Protein AF-A0A973CSQ1-F1 (afdb_monomer)

Mean predicted aligned error: 18.73 Å

Structure (mmCIF, N/CA/C/O backbone):
data_AF-A0A973CSQ1-F1
#
_entry.id   AF-A0A973CSQ1-F1
#
loop_
_atom_site.group_PDB
_atom_site.id
_atom_site.type_symbol
_atom_site.label_atom_id
_atom_site.label_alt_id
_atom_site.label_comp_id
_atom_site.label_asym_id
_atom_site.label_entity_id
_atom_site.label_seq_id
_atom_site.pdbx_PDB_ins_code
_atom_site.Cartn_x
_atom_site.Cartn_y
_atom_site.Cartn_z
_atom_site.occupancy
_atom_site.B_iso_or_equiv
_atom_site.auth_seq_id
_atom_site.auth_comp_id
_atom_site.auth_asym_id
_atom_site.auth_atom_id
_atom_site.pdbx_PDB_model_num
ATOM 1 N N . MET A 1 1 ? -47.413 7.644 12.500 1.00 62.00 1 MET A N 1
ATOM 2 C CA . MET A 1 1 ? -46.240 7.018 13.159 1.00 62.00 1 MET A CA 1
ATOM 3 C C . MET A 1 1 ? -46.588 5.580 13.497 1.00 62.00 1 MET A C 1
ATOM 5 O O . MET A 1 1 ? -47.693 5.359 13.972 1.00 62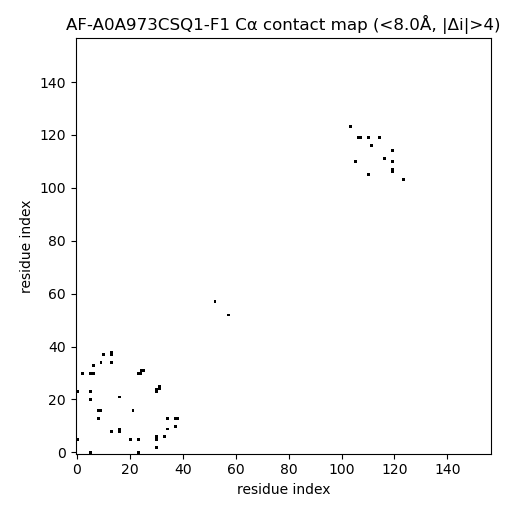.00 1 MET A O 1
ATOM 9 N N . SER A 1 2 ? -45.706 4.621 13.207 1.00 82.19 2 SER A N 1
ATOM 10 C CA . SER A 1 2 ? -45.921 3.204 13.534 1.00 82.19 2 SER A CA 1
ATOM 11 C C . SER A 1 2 ? -45.316 2.862 14.897 1.00 82.19 2 SER A C 1
ATOM 13 O O . SER A 1 2 ? -44.227 3.343 15.207 1.00 82.19 2 SER A O 1
ATOM 15 N N . CYS A 1 3 ? -45.976 1.992 15.669 1.00 82.75 3 CYS A N 1
ATOM 16 C CA . CYS A 1 3 ? -45.526 1.573 17.005 1.00 82.75 3 CYS A CA 1
ATOM 17 C C . CYS A 1 3 ? -44.075 1.059 17.011 1.00 82.75 3 CYS A C 1
ATOM 19 O O . CYS A 1 3 ? -43.295 1.386 17.901 1.00 82.75 3 CYS A O 1
ATOM 21 N N . ARG A 1 4 ? -43.677 0.330 15.959 1.00 85.06 4 ARG A N 1
ATOM 22 C CA . ARG A 1 4 ? -42.318 -0.210 15.791 1.00 85.06 4 ARG A CA 1
ATOM 23 C C . ARG A 1 4 ? -41.246 0.881 15.670 1.00 85.06 4 ARG A C 1
ATOM 25 O O . ARG A 1 4 ? -40.124 0.699 16.129 1.00 85.06 4 ARG A O 1
ATOM 32 N N . GLY A 1 5 ? -41.578 2.013 15.045 1.00 84.88 5 GLY A N 1
ATOM 33 C CA . GLY A 1 5 ? -40.664 3.152 14.926 1.00 84.88 5 GLY A CA 1
ATOM 34 C C . GLY A 1 5 ? -40.489 3.894 16.250 1.00 84.88 5 GLY A C 1
ATOM 35 O O . GLY A 1 5 ? -39.383 4.321 16.570 1.00 84.88 5 GLY A O 1
ATOM 36 N N . THR A 1 6 ? -41.565 4.009 17.028 1.00 81.56 6 THR A N 1
ATOM 37 C CA . THR A 1 6 ? -41.557 4.627 18.358 1.00 81.56 6 THR A CA 1
ATOM 38 C C . THR A 1 6 ? -40.793 3.772 19.371 1.00 81.56 6 THR A C 1
ATOM 40 O O . THR A 1 6 ? -39.977 4.308 20.111 1.00 81.56 6 THR A O 1
ATOM 43 N N . GLN A 1 7 ? -40.973 2.445 19.359 1.00 84.25 7 GLN A N 1
ATOM 44 C CA . GLN A 1 7 ? -40.225 1.514 20.221 1.00 84.25 7 GLN A CA 1
ATOM 45 C C . GLN A 1 7 ? -38.713 1.607 19.998 1.00 84.25 7 GLN A C 1
ATOM 47 O O . GLN A 1 7 ? -37.968 1.853 20.939 1.00 84.25 7 GLN A O 1
ATOM 52 N N . ARG A 1 8 ? -38.261 1.530 18.740 1.00 85.00 8 ARG A N 1
ATOM 53 C CA . ARG A 1 8 ? -36.829 1.596 18.412 1.00 85.00 8 ARG A CA 1
ATOM 54 C C . ARG A 1 8 ? -36.172 2.909 18.848 1.00 85.00 8 ARG A C 1
ATOM 56 O O . ARG A 1 8 ? -34.995 2.929 19.179 1.00 85.00 8 ARG A O 1
ATOM 63 N N . ARG A 1 9 ? -36.918 4.019 18.819 1.00 82.31 9 ARG A N 1
ATOM 64 C CA . ARG A 1 9 ? -36.426 5.316 19.307 1.00 82.31 9 ARG A CA 1
ATOM 65 C C . ARG A 1 9 ? -36.362 5.373 20.831 1.00 82.31 9 ARG A C 1
ATOM 67 O O . ARG A 1 9 ? -35.396 5.908 21.360 1.00 82.31 9 ARG A O 1
ATOM 74 N N . LEU A 1 10 ? -37.337 4.782 21.518 1.00 82.56 10 LEU A N 1
ATOM 75 C CA . LEU A 1 10 ? -37.354 4.702 22.980 1.00 82.56 10 LEU A CA 1
ATOM 76 C C . LEU A 1 10 ? -36.235 3.812 23.532 1.00 82.56 10 LEU A C 1
ATOM 78 O O . LEU A 1 10 ? -35.705 4.128 24.584 1.00 82.56 10 LEU A O 1
ATOM 82 N N . GLU A 1 11 ? -35.828 2.755 22.829 1.00 83.56 11 GLU A N 1
ATOM 83 C CA . GLU A 1 11 ? -34.673 1.930 23.224 1.00 83.56 11 GLU A CA 1
ATOM 84 C C . GLU A 1 11 ? -33.345 2.707 23.187 1.00 83.56 11 GLU A C 1
ATOM 86 O O . GLU A 1 11 ? -32.449 2.438 23.982 1.00 83.56 11 GLU A O 1
ATOM 91 N N . VAL A 1 12 ? -33.217 3.680 22.277 1.00 81.75 12 VAL A N 1
ATOM 92 C CA . VAL A 1 12 ? -32.003 4.500 22.126 1.00 81.75 12 VAL A CA 1
ATOM 93 C C . VAL A 1 12 ? -32.011 5.699 23.078 1.00 81.75 12 VAL A C 1
ATOM 95 O O . VAL A 1 12 ? -30.978 6.009 23.664 1.00 81.75 12 VAL A O 1
ATOM 98 N N . ASP A 1 13 ? -33.159 6.367 23.247 1.00 80.38 13 ASP A N 1
ATOM 99 C CA . ASP A 1 13 ? -33.293 7.573 24.077 1.00 80.38 13 ASP A CA 1
ATOM 100 C C . ASP A 1 13 ? -34.603 7.572 24.891 1.00 80.38 13 ASP A C 1
ATOM 102 O O . ASP A 1 13 ? -35.597 8.231 24.571 1.00 80.38 13 ASP A O 1
ATOM 106 N N . HIS A 1 14 ? -34.617 6.780 25.967 1.00 78.44 14 HIS A N 1
ATOM 107 C CA . HIS A 1 14 ? -35.766 6.657 26.873 1.00 78.44 14 HIS A CA 1
ATOM 108 C C . HIS A 1 14 ? -35.874 7.810 27.894 1.00 78.44 14 HIS A C 1
ATOM 110 O O . HIS A 1 14 ? -36.963 8.056 28.440 1.00 78.44 14 HIS A O 1
ATOM 116 N N . GLU A 1 15 ? -34.764 8.508 28.174 1.00 76.31 15 GLU A N 1
ATOM 117 C CA . GLU A 1 15 ? -34.701 9.595 29.158 1.00 76.31 15 GLU A CA 1
ATOM 118 C C . GLU A 1 15 ? -35.325 10.886 28.609 1.00 76.31 15 GLU A C 1
ATOM 120 O O . GLU A 1 15 ? -36.060 11.561 29.341 1.00 76.31 15 GLU A O 1
ATOM 125 N N . ARG A 1 16 ? -35.119 11.202 27.319 1.00 81.88 16 ARG A N 1
ATOM 126 C CA . ARG A 1 16 ? -35.675 12.399 26.664 1.00 81.88 16 ARG A CA 1
ATOM 127 C C . ARG A 1 16 ? -36.348 12.069 25.326 1.00 81.88 16 ARG A C 1
ATOM 129 O O . ARG A 1 16 ? -35.842 12.441 24.270 1.00 81.88 16 ARG A O 1
ATOM 136 N N . PRO A 1 17 ? -37.541 11.448 25.340 1.00 79.25 17 PRO A N 1
ATOM 137 C CA . PRO A 1 17 ? -38.254 11.182 24.099 1.00 79.25 17 PRO A CA 1
ATOM 138 C C . PRO A 1 17 ? -38.649 12.479 23.393 1.00 79.25 17 PRO A C 1
ATOM 140 O O . PRO A 1 17 ? -39.001 13.479 24.029 1.00 79.25 17 PRO A O 1
ATOM 143 N N . ALA A 1 18 ? -38.652 12.432 22.064 1.00 83.62 18 ALA A N 1
ATOM 144 C CA . ALA A 1 18 ? -39.100 13.540 21.239 1.00 83.62 18 ALA A CA 1
ATOM 145 C C . ALA A 1 18 ? -40.588 13.856 21.489 1.00 83.62 18 ALA A C 1
ATOM 147 O O . ALA A 1 18 ? -41.387 12.982 21.839 1.00 83.62 18 ALA A O 1
ATOM 148 N N . SER A 1 19 ? -40.992 15.104 21.245 1.00 82.44 19 SER A N 1
ATOM 149 C CA . SER A 1 19 ? -42.384 15.557 21.401 1.00 82.44 19 SER A CA 1
ATOM 150 C C . SER A 1 19 ? -43.384 14.718 20.593 1.00 82.44 19 SER A C 1
ATOM 152 O O . SER A 1 19 ? -44.464 14.401 21.085 1.00 82.44 19 SER A O 1
ATOM 154 N N . ALA A 1 20 ? -42.994 14.282 19.392 1.00 80.62 20 ALA A N 1
ATOM 155 C CA . ALA A 1 20 ? -43.798 13.401 18.547 1.00 80.62 20 ALA A CA 1
ATOM 156 C C . ALA A 1 20 ? -44.015 12.006 19.167 1.00 80.62 20 ALA A C 1
ATOM 158 O O . ALA A 1 20 ? -45.075 11.402 18.999 1.00 80.62 20 ALA A O 1
ATOM 159 N N . ASP A 1 21 ? -43.031 11.488 19.908 1.00 82.19 21 ASP A N 1
ATOM 160 C CA . ASP A 1 21 ? -43.149 10.194 20.579 1.00 82.19 21 ASP A CA 1
ATOM 161 C C . ASP A 1 21 ? -44.054 10.315 21.821 1.00 82.19 21 ASP A C 1
ATOM 163 O O . ASP A 1 21 ? -44.834 9.407 22.093 1.00 82.19 21 ASP A O 1
ATOM 167 N N . LEU A 1 22 ? -44.051 11.459 22.522 1.00 83.25 22 LEU A N 1
ATOM 168 C CA . LEU A 1 22 ? -44.986 11.739 23.625 1.00 83.25 22 LEU A CA 1
ATOM 169 C C . LEU A 1 22 ? -46.452 11.767 23.167 1.00 83.25 22 LEU A C 1
ATOM 171 O O . LEU A 1 22 ? -47.315 11.221 23.855 1.00 83.25 22 LEU A O 1
ATOM 175 N N . GLU A 1 23 ? -46.734 12.350 22.000 1.00 85.31 23 GLU A N 1
ATOM 176 C CA . GLU A 1 23 ? -48.083 12.352 21.418 1.00 85.31 23 GLU A CA 1
ATOM 177 C C . GLU A 1 23 ? -48.537 10.940 21.010 1.00 85.31 23 GLU A C 1
ATOM 179 O O . GLU A 1 23 ? -49.708 10.588 21.134 1.00 85.31 23 GLU A O 1
ATOM 184 N N . HIS A 1 24 ? -47.616 10.092 20.551 1.00 85.81 24 HIS A N 1
ATOM 185 C CA . HIS A 1 24 ? -47.934 8.699 20.247 1.00 85.81 24 HIS A CA 1
ATOM 186 C C . HIS A 1 24 ? -48.172 7.868 21.517 1.00 85.81 24 HIS A C 1
ATOM 188 O O . HIS A 1 24 ? -49.091 7.052 21.558 1.00 85.81 24 HIS A O 1
ATOM 194 N N . LEU A 1 25 ? -47.381 8.100 22.568 1.00 85.38 25 LEU A N 1
ATOM 195 C CA . LEU A 1 25 ? -47.506 7.417 23.858 1.00 85.38 25 LEU A CA 1
ATOM 196 C C . LEU A 1 25 ? -48.830 7.724 24.567 1.00 85.38 25 LEU A C 1
ATOM 198 O O . LEU A 1 25 ? -49.357 6.851 25.248 1.00 85.38 25 LEU A O 1
ATOM 202 N N . SER A 1 26 ? -49.398 8.921 24.388 1.00 86.50 26 SER A N 1
ATOM 203 C CA . SER A 1 26 ? -50.718 9.249 24.949 1.00 86.50 26 SER A CA 1
ATOM 204 C C . SER A 1 26 ? -51.871 8.533 24.239 1.00 86.50 26 SER A C 1
ATOM 206 O O . SER A 1 26 ? -52.948 8.388 24.813 1.00 86.50 26 SER A O 1
ATOM 208 N N . ARG A 1 27 ? -51.651 8.065 23.002 1.00 88.75 27 ARG A N 1
ATOM 209 C CA . ARG A 1 27 ? -52.656 7.369 22.184 1.00 88.75 27 ARG A CA 1
ATOM 210 C C . ARG A 1 27 ? -52.477 5.850 22.148 1.00 88.75 27 ARG A C 1
ATOM 212 O O . ARG A 1 27 ? -53.427 5.151 21.813 1.00 88.75 27 ARG A O 1
ATOM 219 N N . CYS A 1 28 ? -51.287 5.336 22.464 1.00 89.75 28 CYS A N 1
ATOM 220 C CA . CYS A 1 28 ? -50.962 3.911 22.393 1.00 89.75 28 CYS A CA 1
ATOM 221 C C . CYS A 1 28 ? -50.543 3.361 23.772 1.00 89.75 28 CYS A C 1
ATOM 223 O O . CYS A 1 28 ? -49.406 3.597 24.201 1.00 89.75 28 CYS A O 1
ATOM 225 N N . PRO A 1 29 ? -51.414 2.596 24.459 1.00 86.88 29 PRO A N 1
ATOM 226 C CA . PRO A 1 29 ? -51.130 2.084 25.801 1.00 86.88 29 PRO A CA 1
ATOM 227 C C . PRO A 1 29 ? -49.984 1.061 25.818 1.00 86.88 29 PRO A C 1
ATOM 229 O O . PRO A 1 29 ? -49.225 1.012 26.781 1.00 86.88 29 PRO A O 1
ATOM 232 N N . GLU A 1 30 ? -49.796 0.293 24.740 1.00 85.88 30 GLU A N 1
ATOM 233 C CA . GLU A 1 30 ? -48.702 -0.682 24.628 1.00 85.88 30 GLU A CA 1
ATOM 234 C C . GLU A 1 30 ? -47.326 -0.004 24.608 1.00 85.88 30 GLU A C 1
ATOM 236 O O . GLU A 1 30 ? -46.406 -0.413 25.318 1.00 85.88 30 GLU A O 1
ATOM 241 N N . CYS A 1 31 ? -47.176 1.080 23.839 1.00 85.62 31 CYS A N 1
ATOM 242 C CA . CYS A 1 31 ? -45.930 1.845 23.815 1.00 85.62 31 CYS A CA 1
ATOM 243 C C . CYS A 1 31 ? -45.676 2.558 25.154 1.00 85.62 31 CYS A C 1
ATOM 245 O O . CYS A 1 31 ? -44.522 2.674 25.574 1.00 85.62 31 CYS A O 1
ATOM 247 N N . ALA A 1 32 ? -46.732 3.009 25.841 1.00 85.94 32 ALA A N 1
ATOM 248 C CA . ALA A 1 32 ? -46.626 3.599 27.175 1.00 85.94 32 ALA A CA 1
ATOM 249 C C . ALA A 1 32 ? -46.142 2.580 28.219 1.00 85.94 32 ALA A C 1
ATOM 251 O O . ALA A 1 32 ? -45.216 2.881 28.976 1.00 85.94 32 ALA A O 1
ATOM 252 N N . ALA A 1 33 ? -46.695 1.363 28.205 1.00 85.31 33 ALA A N 1
ATOM 253 C CA . ALA A 1 33 ? -46.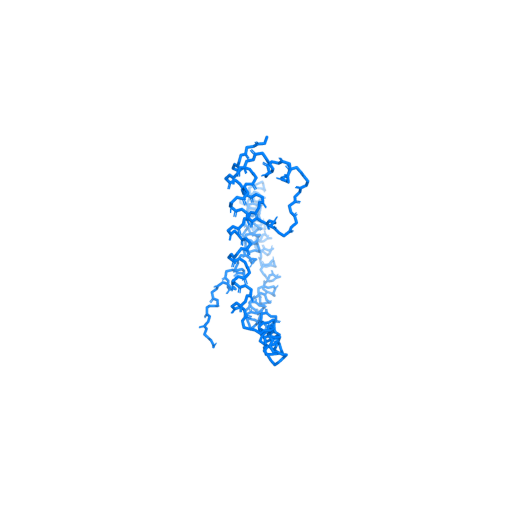264 0.266 29.069 1.00 85.31 33 ALA A CA 1
ATOM 254 C C . ALA A 1 33 ? -44.805 -0.139 28.799 1.00 85.31 33 ALA A C 1
ATOM 256 O O . ALA A 1 33 ? -44.020 -0.281 29.733 1.00 85.31 33 ALA A O 1
ATOM 257 N N . HIS A 1 34 ? -44.408 -0.229 27.524 1.00 87.06 34 HIS A N 1
ATOM 258 C CA . HIS A 1 34 ? -43.029 -0.533 27.134 1.00 87.06 34 HIS A CA 1
ATOM 259 C C . HIS A 1 34 ? -42.022 0.498 27.672 1.00 87.06 34 HIS A C 1
ATOM 261 O O . HIS A 1 34 ? -40.975 0.131 28.199 1.00 87.06 34 HIS A O 1
ATOM 267 N N . ARG A 1 35 ? -42.355 1.795 27.618 1.00 84.75 35 ARG A N 1
ATOM 268 C CA . ARG A 1 35 ? -41.517 2.848 28.214 1.00 84.75 35 ARG A CA 1
ATOM 269 C C . ARG A 1 35 ? -41.445 2.747 29.741 1.00 84.75 35 ARG A C 1
ATOM 271 O O . ARG A 1 35 ? -40.395 3.041 30.309 1.00 84.75 35 ARG A O 1
ATOM 278 N N . GLY A 1 36 ? -42.546 2.381 30.398 1.00 86.00 36 GLY A N 1
ATOM 279 C CA . GLY A 1 36 ? -42.577 2.137 31.843 1.00 86.00 36 GLY A CA 1
ATOM 280 C C . GLY A 1 36 ? -41.604 1.030 32.245 1.00 86.00 36 GLY A C 1
ATOM 281 O O . GLY A 1 36 ? -40.740 1.258 33.085 1.00 86.00 36 GLY A O 1
ATOM 282 N N . LEU A 1 37 ? -41.669 -0.103 31.542 1.00 89.19 37 LEU A N 1
ATOM 283 C CA . LEU A 1 37 ? -40.777 -1.243 31.743 1.00 89.19 37 LEU A CA 1
ATOM 284 C C . LEU A 1 37 ? -39.305 -0.886 31.494 1.00 89.19 37 LEU A C 1
ATOM 286 O O . LEU A 1 37 ? -38.450 -1.226 32.305 1.00 89.19 37 LEU A O 1
ATOM 290 N N . LEU A 1 38 ? -38.996 -0.149 30.420 1.00 86.75 38 LEU A N 1
ATOM 291 C CA . LEU A 1 38 ? -37.628 0.322 30.177 1.00 86.75 38 LEU A CA 1
ATOM 292 C C . LEU A 1 38 ? -37.115 1.174 31.344 1.00 86.75 38 LEU A C 1
ATOM 294 O O . LEU A 1 38 ? -36.009 0.956 31.822 1.00 86.75 38 LEU A O 1
ATOM 298 N N . ARG A 1 39 ? -37.917 2.116 31.848 1.00 86.69 39 ARG A N 1
ATOM 299 C CA . ARG A 1 39 ? -37.511 2.964 32.980 1.00 86.69 39 ARG A CA 1
ATOM 300 C C . ARG A 1 39 ? -37.246 2.171 34.251 1.00 86.69 39 ARG A C 1
ATOM 302 O O . ARG A 1 39 ? -36.309 2.504 34.966 1.00 86.69 39 ARG A O 1
ATOM 309 N N . GLU A 1 40 ? -38.059 1.161 34.523 1.00 88.00 40 GLU A N 1
ATOM 310 C CA . GLU A 1 40 ? -37.898 0.299 35.691 1.00 88.00 40 GLU A CA 1
ATOM 311 C C . GLU A 1 40 ? -36.612 -0.528 35.590 1.00 88.00 40 GLU A C 1
ATOM 313 O O . GLU A 1 40 ? -35.783 -0.471 36.494 1.00 88.00 40 GLU A O 1
ATOM 318 N N . LEU A 1 41 ? -36.364 -1.153 34.433 1.00 86.06 41 LEU A N 1
ATOM 319 C CA . LEU A 1 41 ? -35.123 -1.886 34.162 1.00 86.06 41 LEU A CA 1
ATOM 320 C C . LEU A 1 41 ? -33.880 -0.993 34.258 1.00 86.06 41 LEU A C 1
ATOM 322 O O . LEU A 1 41 ? -32.869 -1.399 34.823 1.00 86.06 41 LEU A O 1
ATOM 326 N N . TYR A 1 42 ? -33.937 0.234 33.732 1.00 82.62 42 TYR A N 1
ATOM 327 C CA . TYR A 1 42 ? -32.826 1.182 33.840 1.00 82.62 42 TYR A CA 1
ATOM 328 C C . TYR A 1 42 ? -32.621 1.682 35.273 1.00 82.62 42 TYR A C 1
ATOM 330 O O . TYR A 1 42 ? -31.478 1.877 35.686 1.00 82.62 42 TYR A O 1
ATOM 338 N N . ALA A 1 43 ? -33.693 1.882 36.043 1.00 82.44 43 ALA A N 1
ATOM 339 C CA . ALA A 1 43 ? -33.600 2.260 37.449 1.00 82.44 43 ALA A CA 1
ATOM 340 C C . ALA A 1 43 ? -32.990 1.133 38.293 1.00 82.44 43 ALA A C 1
ATOM 342 O O . ALA A 1 43 ? -32.109 1.396 39.109 1.00 82.44 43 ALA A O 1
ATOM 343 N N . GLU A 1 44 ? -33.398 -0.113 38.053 1.00 83.31 44 GLU A N 1
AT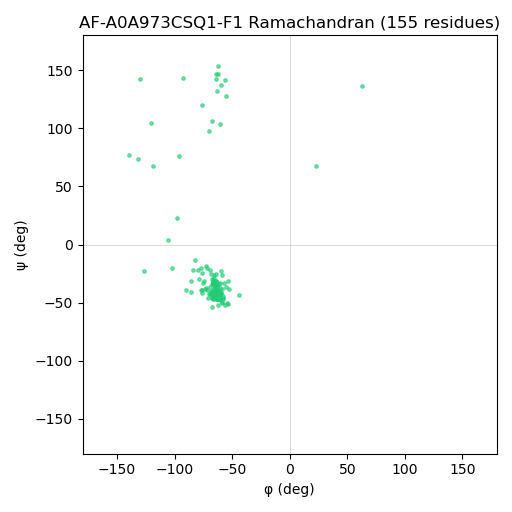OM 344 C CA . GLU A 1 44 ? -32.860 -1.301 38.714 1.00 83.31 44 GLU A CA 1
ATOM 345 C C . GLU A 1 44 ? -31.396 -1.545 38.325 1.00 83.31 44 GLU A C 1
ATOM 347 O O . GLU A 1 44 ? -30.538 -1.707 39.193 1.00 83.31 44 GLU A O 1
ATOM 352 N N . ALA A 1 45 ? -31.070 -1.434 37.033 1.00 79.25 45 ALA A N 1
ATOM 353 C CA . ALA A 1 45 ? -29.695 -1.496 36.554 1.00 79.25 45 ALA A CA 1
ATOM 354 C C . ALA A 1 45 ? -28.836 -0.410 37.213 1.00 79.25 45 ALA A C 1
ATOM 356 O O . ALA A 1 45 ? -27.769 -0.710 37.739 1.00 79.25 45 ALA A O 1
ATOM 357 N N . ARG A 1 46 ? -29.314 0.838 37.267 1.00 74.38 46 ARG A N 1
ATOM 358 C CA . ARG A 1 46 ? -28.596 1.955 37.896 1.00 74.38 46 ARG A CA 1
ATOM 359 C C . ARG A 1 46 ? -28.429 1.777 39.403 1.00 74.38 46 ARG A C 1
ATOM 361 O O . ARG A 1 46 ? -27.378 2.137 39.921 1.00 74.38 46 ARG A O 1
ATOM 368 N N . ALA A 1 47 ? -29.419 1.212 40.089 1.00 72.50 47 ALA A N 1
ATOM 369 C CA . ALA A 1 47 ? -29.317 0.856 41.502 1.00 72.50 47 ALA A CA 1
ATOM 370 C C . ALA A 1 47 ? -28.312 -0.287 41.740 1.00 72.50 47 ALA A C 1
ATOM 372 O O . ALA A 1 47 ? -27.674 -0.330 42.788 1.00 72.50 47 ALA A O 1
ATOM 373 N N . SER A 1 48 ? -28.136 -1.177 40.757 1.00 68.69 48 SER A N 1
ATOM 374 C CA . SER A 1 48 ? -27.157 -2.269 40.795 1.00 68.69 48 SER A CA 1
ATOM 375 C C . SER A 1 48 ? -25.730 -1.862 40.391 1.00 68.69 48 SER A C 1
ATOM 377 O O . SER A 1 48 ? -24.789 -2.614 40.657 1.00 68.69 48 SER A O 1
ATOM 379 N N . 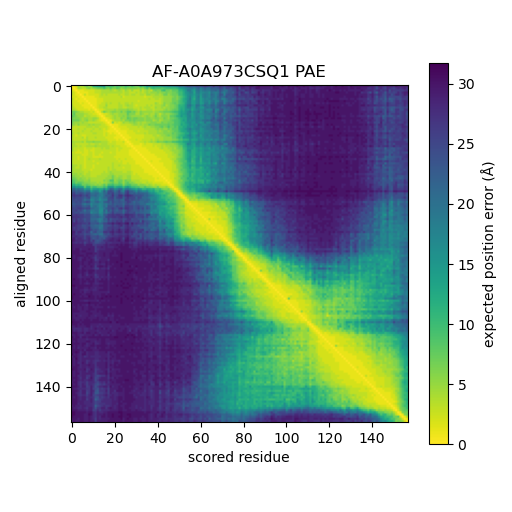VAL A 1 49 ? -25.531 -0.677 39.789 1.00 63.03 49 VAL A N 1
ATOM 380 C CA . VAL A 1 49 ? -24.185 -0.156 39.494 1.00 63.03 49 VAL A CA 1
ATOM 381 C C . VAL A 1 49 ? -23.515 0.229 40.809 1.00 63.03 49 VAL A C 1
ATOM 383 O O . VAL A 1 49 ? -23.727 1.307 41.363 1.00 63.03 49 VAL A O 1
ATOM 386 N N . SER A 1 50 ? -22.692 -0.689 41.306 1.00 56.91 50 SER A N 1
ATOM 387 C CA . SER A 1 50 ? -21.833 -0.475 42.462 1.00 56.91 50 SER A CA 1
ATOM 388 C C . SER A 1 50 ? -20.749 0.541 42.111 1.00 56.91 50 SER A C 1
ATOM 390 O O . SER A 1 50 ? -19.815 0.211 41.393 1.00 56.91 50 SER A O 1
ATOM 392 N N . GLU A 1 51 ? -20.916 1.749 42.649 1.00 65.00 51 GLU A N 1
ATOM 393 C CA . GLU A 1 51 ? -19.895 2.774 42.896 1.00 65.00 51 GLU A CA 1
ATOM 394 C C . GLU A 1 51 ? -19.159 3.364 41.666 1.00 65.00 51 GLU A C 1
ATOM 396 O O . GLU A 1 51 ? -18.741 2.653 40.750 1.00 65.00 51 GLU A O 1
ATOM 401 N N . PRO A 1 52 ? -18.965 4.698 41.601 1.00 65.31 52 PRO A N 1
ATOM 402 C CA . PRO A 1 52 ? -18.101 5.283 40.583 1.00 65.31 52 PRO A CA 1
ATOM 403 C C . PRO A 1 52 ? -16.694 4.663 40.665 1.00 65.31 52 PRO A C 1
ATOM 405 O O . PRO A 1 52 ? -16.198 4.418 41.769 1.00 65.31 52 PRO A O 1
ATOM 408 N N . PRO A 1 53 ? -16.031 4.417 39.518 1.00 64.38 53 PRO A N 1
ATOM 409 C CA . PRO A 1 53 ? -14.714 3.796 39.500 1.00 64.38 53 PRO A CA 1
ATOM 410 C C . PRO A 1 53 ? -13.754 4.609 40.366 1.00 64.38 53 PRO A C 1
ATOM 412 O O . PRO A 1 53 ? -13.637 5.829 40.222 1.00 64.38 53 PRO A O 1
ATOM 415 N N . THR A 1 54 ? -13.078 3.928 41.288 1.00 75.19 54 THR A N 1
ATOM 416 C CA . THR A 1 54 ? -12.170 4.590 42.219 1.00 75.19 54 THR A CA 1
ATOM 417 C C . THR A 1 54 ? -11.029 5.267 41.449 1.00 75.19 54 THR A C 1
ATOM 419 O O . THR A 1 54 ? -10.566 4.750 40.426 1.00 75.19 54 THR A O 1
ATOM 422 N N . PRO A 1 55 ? -10.515 6.415 41.924 1.00 74.25 55 PRO A N 1
ATOM 423 C CA . PRO A 1 55 ? -9.418 7.126 41.258 1.00 74.25 55 PRO A CA 1
ATOM 424 C C . PRO A 1 55 ? -8.149 6.262 41.112 1.00 74.25 55 PRO A C 1
ATOM 426 O O . PRO A 1 55 ? -7.374 6.430 40.169 1.00 74.25 55 PRO A O 1
ATOM 429 N N . ALA A 1 56 ? -7.966 5.277 41.998 1.00 73.81 56 ALA A N 1
ATOM 430 C CA . ALA A 1 56 ? -6.917 4.266 41.888 1.00 73.81 56 ALA A CA 1
ATOM 431 C C . ALA A 1 56 ? -7.075 3.390 40.631 1.00 73.81 56 ALA A C 1
ATOM 433 O O . ALA A 1 56 ? -6.105 3.155 39.917 1.00 73.81 56 ALA A O 1
ATOM 434 N N . LEU A 1 57 ? -8.300 2.973 40.309 1.00 75.62 57 LEU A N 1
ATOM 435 C CA . LEU A 1 57 ? -8.602 2.155 39.134 1.00 75.62 57 LEU A CA 1
ATOM 436 C C . LEU A 1 57 ? -8.402 2.953 37.836 1.00 75.62 57 LEU A C 1
ATOM 438 O O . LEU A 1 57 ? -7.806 2.453 36.886 1.00 75.62 57 LEU A O 1
ATOM 442 N N . LEU A 1 58 ? -8.801 4.229 37.825 1.00 80.38 58 LEU A N 1
ATOM 443 C CA . LEU A 1 58 ? -8.566 5.128 36.689 1.00 80.38 58 LEU A CA 1
ATOM 444 C C . LEU A 1 58 ? -7.069 5.332 36.417 1.00 80.38 58 LEU A C 1
ATOM 446 O O . LEU A 1 58 ? -6.624 5.171 35.283 1.00 80.38 58 LEU A O 1
ATOM 450 N N . SER A 1 59 ? -6.272 5.609 37.452 1.00 77.19 59 SER A N 1
ATOM 451 C CA . SER A 1 59 ? -4.816 5.764 37.301 1.00 77.19 59 SER A CA 1
ATOM 452 C C . SER A 1 59 ? -4.114 4.470 36.864 1.00 77.19 59 SER A C 1
ATOM 454 O O . SER A 1 59 ? -3.162 4.517 36.081 1.00 77.19 59 SER A O 1
ATOM 456 N N . GLN A 1 60 ? -4.610 3.307 37.295 1.00 82.44 60 GLN A N 1
ATOM 457 C CA . GLN A 1 60 ? -4.112 2.006 36.852 1.00 82.44 60 GLN A CA 1
ATOM 458 C C . GLN A 1 60 ? -4.413 1.759 35.367 1.00 82.44 60 GLN A C 1
ATOM 460 O O . GLN A 1 60 ? -3.522 1.349 34.619 1.00 82.44 60 GLN A O 1
ATOM 465 N N . VAL A 1 61 ? -5.635 2.065 34.924 1.00 80.81 61 VAL A N 1
ATOM 466 C CA . VAL A 1 61 ? -6.040 1.949 33.515 1.00 80.81 61 VAL A CA 1
ATOM 467 C C . VAL A 1 61 ? -5.266 2.937 32.642 1.00 80.81 61 VAL A C 1
ATOM 469 O O . VAL A 1 61 ? -4.771 2.554 31.584 1.00 80.81 61 VAL A O 1
ATOM 472 N N . GLU A 1 62 ? -5.062 4.177 33.090 1.00 84.12 62 GLU A N 1
ATOM 473 C CA . GLU A 1 62 ? -4.212 5.145 32.386 1.00 84.12 62 GLU A CA 1
ATOM 474 C C . GLU A 1 62 ? -2.757 4.673 32.282 1.00 84.12 62 GLU A C 1
ATOM 476 O O . GLU A 1 62 ? -2.125 4.820 31.232 1.00 84.12 62 GLU A O 1
ATOM 481 N N . GLY A 1 63 ? -2.214 4.079 33.348 1.00 79.06 63 GLY A N 1
ATOM 482 C CA . GLY A 1 63 ? -0.876 3.492 33.348 1.00 79.06 63 GLY A CA 1
ATOM 483 C C . GLY A 1 63 ? -0.748 2.351 32.337 1.00 79.06 63 GLY A C 1
ATOM 484 O O . GLY A 1 63 ? 0.208 2.313 31.554 1.00 79.06 63 GLY A O 1
ATOM 485 N N . GLN A 1 64 ? -1.742 1.462 32.285 1.00 79.19 64 GLN A N 1
ATOM 486 C CA . GLN A 1 64 ? -1.796 0.375 31.307 1.00 79.19 64 GLN A CA 1
ATOM 487 C C . GLN A 1 64 ? -1.953 0.906 29.877 1.00 79.19 64 GLN A C 1
ATOM 489 O O . GLN A 1 64 ? -1.207 0.486 28.994 1.00 79.19 64 GLN A O 1
ATOM 494 N N . ALA A 1 65 ? -2.821 1.895 29.655 1.00 74.38 65 ALA A N 1
ATOM 495 C CA . ALA A 1 65 ? -3.020 2.528 28.353 1.00 74.38 65 ALA A CA 1
ATOM 496 C C . ALA A 1 65 ? -1.746 3.221 27.847 1.00 74.38 65 ALA A C 1
ATOM 498 O O . ALA A 1 65 ? -1.357 3.047 26.693 1.00 74.38 65 ALA A O 1
ATOM 499 N N . ARG A 1 66 ? -1.031 3.949 28.716 1.00 81.44 66 ARG A N 1
ATOM 500 C CA . ARG A 1 66 ? 0.263 4.571 28.378 1.00 81.44 66 ARG A CA 1
ATOM 501 C C . ARG A 1 66 ? 1.327 3.529 28.057 1.00 81.44 66 ARG A C 1
ATOM 503 O O . ARG A 1 66 ? 2.120 3.732 27.141 1.00 81.44 66 ARG A O 1
ATOM 510 N N . THR A 1 67 ? 1.345 2.417 28.784 1.00 74.50 67 THR A N 1
ATOM 511 C CA . THR A 1 67 ? 2.285 1.317 28.528 1.00 74.50 67 THR A CA 1
ATOM 512 C C . THR A 1 67 ? 1.983 0.628 27.198 1.00 74.50 67 THR A C 1
ATOM 514 O O . THR A 1 67 ? 2.901 0.385 26.416 1.00 74.50 67 THR A O 1
ATOM 517 N N . ALA A 1 68 ? 0.706 0.394 26.895 1.00 73.12 68 ALA A N 1
ATOM 518 C CA . ALA A 1 68 ? 0.259 -0.160 25.621 1.00 73.12 68 ALA A CA 1
ATOM 519 C C . ALA A 1 68 ? 0.590 0.774 24.445 1.00 73.12 68 ALA A C 1
ATOM 521 O O . ALA A 1 68 ? 1.157 0.333 23.449 1.00 73.12 68 ALA A O 1
ATOM 522 N N . LEU A 1 69 ? 0.348 2.082 24.596 1.00 73.00 69 LEU A N 1
ATOM 523 C CA . LEU A 1 69 ? 0.725 3.096 23.607 1.00 73.00 69 LEU A CA 1
ATOM 524 C C . LEU A 1 69 ? 2.237 3.133 23.373 1.00 73.00 69 LEU A C 1
ATOM 526 O O . LEU A 1 69 ? 2.671 3.173 22.224 1.00 73.00 69 LEU A O 1
ATOM 530 N N . ARG A 1 70 ? 3.043 3.069 24.441 1.00 71.12 70 ARG A N 1
ATOM 531 C CA . ARG A 1 70 ? 4.508 3.021 24.334 1.00 71.12 70 ARG A CA 1
ATOM 532 C C . ARG A 1 70 ? 5.006 1.753 23.658 1.00 71.12 70 ARG A C 1
ATOM 534 O O . ARG A 1 70 ? 5.968 1.849 22.914 1.00 71.12 70 ARG A O 1
ATOM 541 N N . ARG A 1 71 ? 4.379 0.595 23.878 1.00 64.19 71 ARG A N 1
ATOM 542 C CA . ARG A 1 71 ? 4.723 -0.645 23.158 1.00 64.19 71 ARG A CA 1
ATOM 543 C C . ARG A 1 71 ? 4.339 -0.563 21.683 1.00 64.19 71 ARG A C 1
ATOM 545 O O . ARG A 1 71 ? 5.150 -0.917 20.839 1.00 64.19 71 ARG A O 1
ATOM 552 N N . ALA A 1 72 ? 3.166 -0.015 21.373 1.00 60.66 72 ALA A N 1
ATOM 553 C CA . ALA A 1 72 ? 2.721 0.196 19.996 1.00 60.66 72 ALA A CA 1
ATOM 554 C C . ALA A 1 72 ? 3.585 1.218 19.228 1.00 60.66 72 ALA A C 1
ATOM 556 O O . ALA A 1 72 ? 3.711 1.122 18.012 1.00 60.66 72 ALA A O 1
ATOM 557 N N . HIS A 1 73 ? 4.186 2.186 19.930 1.00 57.31 73 HIS A N 1
ATOM 558 C CA . HIS A 1 73 ? 5.040 3.232 19.349 1.00 57.31 73 HIS A CA 1
ATOM 559 C C . HIS A 1 73 ? 6.535 3.029 19.624 1.00 57.31 73 HIS A C 1
ATOM 561 O O . HIS A 1 73 ? 7.346 3.888 19.267 1.00 57.31 73 HIS A O 1
ATOM 567 N N . ALA A 1 74 ? 6.929 1.925 20.265 1.00 56.16 74 ALA A N 1
ATOM 568 C CA . ALA A 1 74 ? 8.335 1.619 20.458 1.00 56.16 74 ALA A CA 1
ATOM 569 C C . ALA A 1 74 ? 8.963 1.413 19.072 1.00 56.16 74 ALA A C 1
ATOM 571 O O . ALA A 1 74 ? 8.381 0.702 18.248 1.00 56.16 74 ALA A O 1
ATOM 572 N N . PRO A 1 75 ? 10.122 2.028 18.777 1.00 52.72 75 PRO A N 1
ATOM 573 C CA . PRO A 1 75 ? 10.807 1.810 17.513 1.00 52.72 75 PRO A CA 1
ATOM 574 C C . PRO A 1 75 ? 11.154 0.322 17.414 1.00 52.72 75 PRO A C 1
ATOM 576 O O . PRO A 1 75 ? 12.043 -0.166 18.109 1.00 52.72 75 PRO A O 1
ATOM 579 N N . SER A 1 76 ? 10.393 -0.412 16.602 1.00 60.88 76 SER A N 1
ATOM 580 C CA . SER A 1 76 ? 10.514 -1.862 16.514 1.00 60.88 76 SER A CA 1
ATOM 581 C C . SER A 1 76 ? 11.895 -2.255 15.966 1.00 60.88 76 SER A C 1
ATOM 583 O O . SER A 1 76 ? 12.416 -1.590 15.061 1.00 60.88 76 SER A O 1
ATOM 585 N N . PRO A 1 77 ? 12.506 -3.347 16.462 1.00 54.94 77 PRO A N 1
ATOM 586 C CA . PRO A 1 77 ? 13.769 -3.865 15.925 1.00 54.94 77 PRO A CA 1
ATOM 587 C C . PRO A 1 77 ? 13.660 -4.259 14.439 1.00 54.94 77 PRO A C 1
ATOM 589 O O . PRO A 1 77 ? 14.647 -4.170 13.708 1.00 54.94 77 PRO A O 1
ATOM 592 N N . LEU A 1 78 ? 12.439 -4.547 13.966 1.00 53.66 78 LEU A N 1
ATOM 593 C CA . LEU A 1 78 ? 12.083 -4.778 12.560 1.00 53.66 78 LEU A CA 1
ATOM 594 C C . LEU A 1 78 ? 12.511 -3.640 11.627 1.00 53.66 78 LEU A C 1
ATOM 596 O O . LEU A 1 78 ? 12.870 -3.883 10.476 1.00 53.66 78 LEU A O 1
ATOM 600 N N . ARG A 1 79 ? 12.543 -2.389 12.110 1.00 57.75 79 ARG A N 1
ATOM 601 C CA . ARG A 1 79 ? 13.037 -1.270 11.300 1.00 57.75 79 ARG A CA 1
ATOM 602 C C . ARG A 1 79 ? 14.494 -1.491 10.898 1.00 57.75 79 ARG A C 1
ATOM 604 O O . ARG A 1 79 ? 14.848 -1.173 9.774 1.00 57.75 79 ARG A O 1
ATOM 611 N N . ARG A 1 80 ? 15.324 -2.068 11.773 1.00 56.78 80 ARG A N 1
ATOM 612 C CA . ARG A 1 80 ? 16.759 -2.285 11.531 1.00 56.78 80 ARG A CA 1
ATOM 613 C C . ARG A 1 80 ? 17.014 -3.473 10.602 1.00 56.78 80 ARG A C 1
ATOM 615 O O . ARG A 1 80 ? 17.858 -3.361 9.719 1.00 56.78 80 ARG A O 1
ATOM 622 N N . GLU A 1 81 ? 16.250 -4.552 10.752 1.00 60.69 81 GLU A N 1
ATOM 623 C CA . GLU A 1 81 ? 16.303 -5.731 9.871 1.00 60.69 81 GLU A CA 1
ATOM 624 C C . GLU A 1 81 ? 15.794 -5.459 8.456 1.00 60.69 81 GLU A C 1
ATOM 626 O O . GLU A 1 81 ? 16.235 -6.127 7.532 1.00 60.69 81 GLU A O 1
ATOM 631 N N . ILE A 1 82 ? 14.927 -4.461 8.261 1.00 61.75 82 ILE A N 1
ATOM 632 C CA . ILE A 1 82 ? 14.486 -4.024 6.927 1.00 61.75 82 ILE A CA 1
ATOM 633 C C . ILE A 1 82 ? 15.400 -2.916 6.378 1.00 61.75 82 ILE A C 1
ATOM 635 O O . ILE A 1 82 ? 15.744 -2.926 5.198 1.00 61.75 82 ILE A O 1
ATOM 639 N N . LEU A 1 83 ? 15.851 -1.976 7.219 1.00 64.88 83 LEU A N 1
ATOM 640 C CA . LEU A 1 83 ? 16.733 -0.875 6.800 1.00 64.88 83 LEU A CA 1
ATOM 641 C C . LEU A 1 83 ? 18.122 -1.352 6.373 1.00 64.88 83 LEU A C 1
ATOM 643 O O . LEU A 1 83 ? 18.712 -0.745 5.487 1.00 64.88 83 LEU A O 1
ATOM 647 N N . LEU A 1 84 ? 18.653 -2.410 6.986 1.00 67.19 84 LE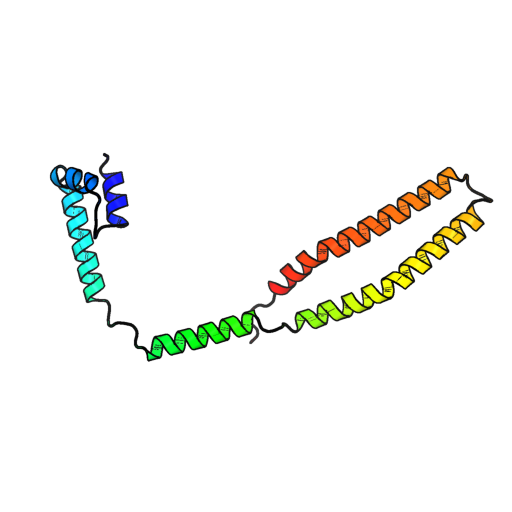U A N 1
ATOM 648 C CA . LEU A 1 84 ? 19.978 -2.933 6.656 1.00 67.19 84 LEU A CA 1
ATOM 649 C C . LEU A 1 84 ? 20.046 -3.554 5.245 1.00 67.19 84 LEU A C 1
ATOM 651 O O . LEU A 1 84 ? 20.873 -3.094 4.456 1.00 67.19 84 LEU A O 1
ATOM 655 N N . PRO A 1 85 ? 19.180 -4.510 4.853 1.00 64.12 85 PRO A N 1
ATOM 656 C CA . PRO A 1 85 ? 19.155 -5.020 3.485 1.00 64.12 85 PRO A CA 1
ATOM 657 C C . PRO A 1 85 ? 18.704 -3.953 2.487 1.00 64.12 85 PRO A C 1
ATOM 659 O O . PRO A 1 85 ? 19.224 -3.929 1.377 1.00 64.12 85 PRO A O 1
ATOM 662 N N . LEU A 1 86 ? 17.815 -3.026 2.872 1.00 67.50 86 LEU A N 1
ATOM 663 C CA . LEU A 1 86 ? 17.450 -1.897 2.016 1.00 67.50 86 LEU A CA 1
ATOM 664 C C . LEU A 1 86 ? 18.652 -0.981 1.757 1.00 67.50 86 LEU A C 1
ATOM 666 O O . LEU A 1 86 ? 18.868 -0.572 0.623 1.00 67.50 86 LEU A O 1
ATOM 670 N N . GLY A 1 87 ? 19.459 -0.697 2.781 1.00 72.00 87 GLY A N 1
ATOM 671 C CA . GLY A 1 87 ? 20.688 0.083 2.660 1.00 72.00 87 GLY A CA 1
ATOM 672 C C . GLY A 1 87 ? 21.729 -0.604 1.776 1.00 72.00 87 GLY A C 1
ATOM 673 O O . GLY A 1 87 ? 22.308 0.042 0.907 1.00 72.00 87 GLY A O 1
ATOM 674 N N . ILE A 1 88 ? 21.912 -1.919 1.934 1.00 73.19 88 ILE A N 1
ATOM 675 C CA . ILE A 1 88 ? 22.800 -2.721 1.076 1.00 73.19 88 ILE A CA 1
ATOM 676 C C . ILE A 1 88 ? 22.289 -2.726 -0.372 1.00 73.19 88 ILE A C 1
ATOM 678 O O . ILE A 1 88 ? 23.070 -2.510 -1.295 1.00 73.19 88 ILE A O 1
ATOM 682 N N . ALA A 1 89 ? 20.984 -2.909 -0.582 1.00 68.19 89 ALA A N 1
ATOM 683 C CA . ALA A 1 89 ? 20.368 -2.872 -1.905 1.00 68.19 89 ALA A CA 1
ATOM 684 C C . ALA A 1 89 ? 20.507 -1.491 -2.565 1.00 68.19 89 ALA A C 1
ATOM 686 O O . ALA A 1 89 ? 20.817 -1.409 -3.752 1.00 68.19 89 ALA A O 1
ATOM 687 N N . LEU A 1 90 ? 20.355 -0.405 -1.797 1.00 75.38 90 LEU A N 1
ATOM 688 C CA . LEU A 1 90 ? 20.562 0.960 -2.284 1.00 75.38 90 LEU A CA 1
ATOM 689 C C . LEU A 1 90 ? 22.013 1.191 -2.722 1.00 75.38 90 LEU A C 1
ATOM 691 O O . LEU A 1 90 ? 22.253 1.859 -3.723 1.00 75.38 90 LEU A O 1
ATOM 695 N N . PHE A 1 91 ? 22.972 0.618 -1.991 1.00 76.69 91 PHE A N 1
ATOM 696 C CA . PHE A 1 91 ? 24.397 0.713 -2.313 1.00 76.69 91 PHE A CA 1
ATOM 697 C C . PHE A 1 91 ? 24.799 -0.167 -3.504 1.00 76.69 91 PHE A C 1
ATOM 699 O O . PHE A 1 91 ? 25.695 0.188 -4.266 1.00 76.69 91 PHE A O 1
ATOM 706 N N . ALA A 1 92 ? 24.122 -1.301 -3.695 1.00 75.75 92 ALA A N 1
ATOM 707 C CA . ALA A 1 92 ? 24.329 -2.190 -4.836 1.00 75.75 92 ALA A CA 1
ATOM 708 C C . ALA A 1 92 ? 23.694 -1.653 -6.132 1.00 75.75 92 ALA A C 1
ATOM 710 O O . ALA A 1 92 ? 24.155 -1.980 -7.225 1.00 75.75 92 ALA A O 1
ATOM 711 N N . LEU A 1 93 ? 22.671 -0.799 -6.029 1.00 75.25 93 LEU A N 1
ATOM 712 C CA . LEU A 1 93 ? 21.975 -0.193 -7.166 1.00 75.25 93 LEU A CA 1
ATOM 713 C C . LEU A 1 93 ? 22.901 0.553 -8.153 1.00 75.25 93 LEU A C 1
ATOM 715 O O . LEU A 1 93 ? 22.816 0.267 -9.348 1.00 75.25 93 LEU A O 1
ATOM 719 N N . PRO A 1 94 ? 23.801 1.469 -7.732 1.00 76.19 94 PRO A N 1
ATOM 720 C CA . PRO A 1 94 ? 24.710 2.145 -8.660 1.00 76.19 94 PRO A CA 1
ATOM 721 C C . PRO A 1 94 ? 25.675 1.174 -9.347 1.00 76.19 94 PRO A C 1
ATOM 723 O O . PRO A 1 94 ? 25.996 1.367 -10.517 1.00 76.19 94 PRO A O 1
ATOM 726 N N . ILE A 1 95 ? 26.089 0.104 -8.661 1.00 80.75 95 ILE A N 1
ATOM 727 C CA . ILE A 1 95 ? 26.939 -0.941 -9.245 1.00 80.75 95 ILE A CA 1
ATOM 728 C C . ILE A 1 95 ? 26.157 -1.711 -10.314 1.00 80.75 95 ILE A C 1
ATOM 730 O O . ILE A 1 95 ? 26.648 -1.890 -11.426 1.00 80.75 95 ILE A O 1
ATOM 734 N N . ALA A 1 96 ? 24.915 -2.100 -10.020 1.00 78.62 96 ALA A N 1
ATOM 735 C CA . ALA A 1 96 ? 24.044 -2.784 -10.972 1.00 78.62 96 ALA A CA 1
ATOM 736 C C . ALA A 1 96 ? 23.721 -1.912 -12.199 1.00 78.62 96 ALA A C 1
ATOM 738 O O . ALA A 1 96 ? 23.725 -2.407 -13.326 1.00 78.62 96 ALA A O 1
ATOM 739 N N . LEU A 1 97 ? 23.500 -0.608 -12.002 1.00 80.12 97 LEU A N 1
ATOM 740 C CA . LEU A 1 97 ? 23.293 0.352 -13.090 1.00 80.12 97 LEU A CA 1
ATOM 741 C C . LEU A 1 97 ? 24.547 0.513 -13.951 1.00 80.12 97 LEU A C 1
ATOM 743 O O . LEU A 1 97 ? 24.450 0.453 -15.174 1.00 80.12 97 LEU A O 1
ATOM 747 N N . ALA A 1 98 ? 25.720 0.664 -13.331 1.00 82.12 98 ALA A N 1
ATOM 748 C CA . ALA A 1 98 ? 26.987 0.749 -14.049 1.00 82.12 98 ALA A CA 1
ATOM 749 C C . ALA A 1 98 ? 27.260 -0.527 -14.858 1.00 82.12 98 ALA A C 1
ATOM 751 O O . ALA A 1 98 ? 27.654 -0.454 -16.019 1.00 82.12 98 ALA A O 1
ATOM 752 N N . GLN A 1 99 ? 26.988 -1.698 -14.281 1.00 82.50 99 GLN A N 1
ATOM 753 C CA . GLN A 1 99 ? 27.156 -2.980 -14.958 1.00 82.50 99 GLN A CA 1
ATOM 754 C C . GLN A 1 99 ? 26.158 -3.169 -16.107 1.00 82.50 99 GLN A C 1
ATOM 756 O O . GLN A 1 99 ? 26.549 -3.629 -17.179 1.00 82.50 99 GLN A O 1
ATOM 761 N N . GLY A 1 100 ? 24.894 -2.772 -15.923 1.00 79.06 100 GLY A N 1
ATOM 762 C CA . GLY A 1 100 ? 23.885 -2.776 -16.984 1.00 79.06 100 GLY A CA 1
ATOM 763 C C . GLY A 1 100 ? 24.250 -1.833 -18.131 1.00 79.06 100 GLY A C 1
ATOM 764 O O . GLY A 1 100 ? 24.139 -2.208 -19.296 1.00 79.06 100 GLY A O 1
ATOM 765 N N . TRP A 1 101 ? 24.761 -0.644 -17.807 1.00 84.25 101 TRP A N 1
ATOM 766 C CA . TRP A 1 101 ? 25.275 0.311 -18.787 1.00 84.25 101 TRP A CA 1
ATOM 767 C C . TRP A 1 101 ? 26.460 -0.250 -19.579 1.00 84.25 101 TRP A C 1
ATOM 769 O O . TRP A 1 101 ? 26.510 -0.119 -20.804 1.00 84.25 101 TRP A O 1
ATOM 779 N N . LEU A 1 102 ? 27.395 -0.914 -18.893 1.00 86.06 102 LEU A N 1
ATOM 780 C CA . LEU A 1 102 ? 28.551 -1.551 -19.521 1.00 86.06 102 LEU A CA 1
ATOM 781 C C . LEU A 1 102 ? 28.120 -2.669 -20.481 1.00 86.06 102 LEU A C 1
ATOM 783 O O . LEU A 1 102 ? 28.639 -2.761 -21.590 1.00 86.06 102 LEU A O 1
ATOM 787 N N . TRP A 1 103 ? 27.137 -3.478 -20.074 1.00 85.25 103 TRP A N 1
ATOM 788 C CA . TRP A 1 103 ? 26.556 -4.537 -20.902 1.00 85.25 103 TRP A CA 1
ATOM 789 C C . TRP A 1 103 ? 25.874 -3.988 -22.153 1.00 85.25 103 TRP A C 1
ATOM 791 O O . TRP A 1 103 ? 26.122 -4.489 -23.244 1.00 85.25 103 TRP A O 1
ATOM 801 N N . LEU A 1 104 ? 25.058 -2.940 -22.012 1.00 81.62 104 LEU A N 1
ATOM 802 C CA . LEU A 1 104 ? 24.416 -2.254 -23.137 1.00 81.62 104 LEU A CA 1
ATOM 803 C C . LEU A 1 104 ? 25.452 -1.674 -24.102 1.00 81.62 104 LEU A C 1
ATOM 805 O O . LEU A 1 104 ? 25.369 -1.902 -25.305 1.00 81.62 104 LEU A O 1
ATOM 809 N N . SER A 1 105 ? 26.467 -0.991 -23.575 1.00 82.44 105 SER A N 1
ATOM 810 C CA . SER A 1 105 ? 27.545 -0.413 -24.386 1.00 82.44 105 SER A CA 1
ATOM 811 C C . SER A 1 105 ? 28.325 -1.497 -25.139 1.00 82.44 105 SER A C 1
ATOM 813 O O . SER A 1 105 ? 28.586 -1.359 -26.332 1.00 82.44 105 SER A O 1
ATOM 815 N N . GLY A 1 106 ? 28.646 -2.608 -24.466 1.00 81.88 106 GLY A N 1
ATOM 816 C CA . GLY A 1 106 ? 29.300 -3.765 -25.078 1.00 81.88 106 GLY A CA 1
ATOM 817 C C . GLY A 1 106 ? 28.431 -4.450 -26.134 1.00 81.88 106 GLY A C 1
ATOM 818 O O . GLY A 1 106 ? 28.927 -4.790 -27.203 1.00 81.88 106 GLY A O 1
ATOM 819 N N . LEU A 1 107 ? 27.127 -4.596 -25.881 1.00 81.56 107 LEU A N 1
ATOM 820 C CA . LEU A 1 107 ? 26.177 -5.167 -26.836 1.00 81.56 107 LEU A CA 1
ATOM 821 C C . LEU A 1 107 ? 26.103 -4.333 -28.118 1.00 81.56 107 LEU A C 1
ATOM 823 O O . LEU A 1 107 ? 26.076 -4.904 -29.201 1.00 81.56 107 LEU A O 1
ATOM 827 N N . PHE A 1 108 ? 26.097 -3.003 -28.015 1.00 80.75 108 PHE A N 1
ATOM 828 C CA . PHE A 1 108 ? 26.113 -2.133 -29.192 1.00 80.75 108 PHE A CA 1
ATOM 829 C C . PHE A 1 108 ? 27.439 -2.228 -29.952 1.00 80.75 108 PHE A C 1
ATOM 831 O O . PHE A 1 108 ? 27.420 -2.422 -31.163 1.00 80.75 108 PHE A O 1
ATOM 838 N N . LEU A 1 109 ? 28.574 -2.188 -29.246 1.00 82.44 109 LEU A N 1
ATOM 839 C CA . LEU A 1 109 ? 29.908 -2.274 -29.851 1.00 82.44 109 LEU A CA 1
ATOM 840 C C . LEU A 1 109 ? 30.164 -3.604 -30.576 1.00 82.44 109 LEU A C 1
ATOM 842 O O . LEU A 1 109 ? 30.758 -3.613 -31.649 1.00 82.44 109 LEU A O 1
ATOM 846 N N . LEU A 1 110 ? 29.740 -4.732 -29.998 1.00 82.00 110 LEU A N 1
ATOM 847 C CA . LEU A 1 110 ? 29.912 -6.051 -30.619 1.00 82.00 110 LEU A CA 1
ATOM 848 C C . LEU A 1 110 ? 28.781 -6.389 -31.599 1.00 82.00 110 LEU A C 1
ATOM 850 O O . LEU A 1 110 ? 28.995 -7.121 -32.565 1.00 82.00 110 LEU A O 1
ATOM 854 N N . GLY A 1 111 ? 27.576 -5.886 -31.338 1.00 79.94 111 GLY A N 1
ATOM 855 C CA . GLY A 1 111 ? 26.369 -6.202 -32.090 1.00 79.94 111 GLY A CA 1
ATOM 856 C C . GLY A 1 111 ? 26.258 -5.456 -33.411 1.00 79.94 111 GLY A C 1
ATOM 857 O O . GLY A 1 111 ? 25.698 -6.018 -34.345 1.00 79.94 111 GLY A O 1
ATOM 858 N N . GLU A 1 112 ? 26.816 -4.247 -33.534 1.00 77.88 112 GLU A N 1
ATOM 859 C CA . GLU A 1 112 ? 26.746 -3.451 -34.774 1.00 77.88 112 GLU A CA 1
ATOM 860 C C . GLU A 1 112 ? 27.310 -4.186 -35.995 1.00 77.88 112 GLU A C 1
ATOM 862 O O . GLU A 1 112 ? 26.808 -4.029 -37.105 1.00 77.88 112 GLU A O 1
ATOM 867 N N . ALA A 1 113 ? 28.325 -5.029 -35.791 1.00 81.69 113 ALA A N 1
ATOM 868 C CA . ALA A 1 113 ? 28.942 -5.799 -36.866 1.00 81.69 113 ALA A CA 1
ATOM 869 C C . ALA A 1 113 ? 28.061 -6.956 -37.380 1.00 81.69 113 ALA A C 1
ATOM 871 O O . ALA A 1 113 ? 28.305 -7.468 -38.470 1.00 81.69 113 ALA A O 1
ATOM 872 N N . TRP A 1 114 ? 27.053 -7.379 -36.610 1.00 84.06 114 TRP A N 1
ATOM 873 C CA . TRP A 1 114 ? 26.296 -8.610 -36.866 1.00 84.06 114 TRP A CA 1
ATOM 874 C C . TRP A 1 114 ? 24.781 -8.410 -36.928 1.00 84.06 114 TRP A C 1
ATOM 876 O O . TRP A 1 114 ? 24.088 -9.232 -37.526 1.00 84.06 114 TRP A O 1
ATOM 886 N N . LEU A 1 115 ? 24.248 -7.347 -36.322 1.00 83.38 115 LEU A N 1
ATOM 887 C CA . LEU A 1 115 ? 22.815 -7.106 -36.211 1.00 83.38 115 LEU A CA 1
ATOM 888 C C . LEU A 1 115 ? 22.427 -5.689 -36.648 1.00 83.38 115 LEU A C 1
ATOM 890 O O . LEU A 1 115 ? 23.111 -4.721 -36.315 1.00 83.38 115 LEU A O 1
ATOM 894 N N . PRO A 1 116 ? 21.272 -5.536 -37.323 1.00 85.12 116 PRO A N 1
ATOM 895 C CA . PRO A 1 116 ? 20.727 -4.225 -37.638 1.00 85.12 116 PRO A CA 1
ATOM 896 C C . PRO A 1 116 ? 20.450 -3.415 -36.365 1.00 85.12 116 PRO A C 1
ATOM 898 O O . PRO A 1 116 ? 19.825 -3.911 -35.424 1.00 85.12 116 PRO A O 1
ATOM 901 N N . ALA A 1 117 ? 20.803 -2.128 -36.388 1.00 80.06 117 ALA A N 1
ATOM 902 C CA . ALA A 1 117 ? 20.521 -1.167 -35.320 1.00 80.06 117 ALA A CA 1
ATOM 903 C C . ALA A 1 117 ? 19.092 -1.228 -34.720 1.00 80.06 117 ALA A C 1
ATOM 905 O O . ALA A 1 117 ? 18.990 -1.204 -33.492 1.00 80.06 117 ALA A O 1
ATOM 906 N N . PRO A 1 118 ? 17.985 -1.357 -35.496 1.00 82.25 118 PRO A N 1
ATOM 907 C CA . PRO A 1 118 ? 16.637 -1.427 -34.915 1.00 82.25 118 PRO A CA 1
ATOM 908 C C . PRO A 1 118 ? 16.402 -2.662 -34.032 1.00 82.25 118 PRO A C 1
ATOM 910 O O . PRO A 1 118 ? 15.562 -2.639 -33.134 1.00 82.25 118 PRO A O 1
ATOM 913 N N . PHE A 1 119 ? 17.135 -3.751 -34.267 1.00 82.88 119 PHE A N 1
ATOM 914 C CA . PHE A 1 119 ? 17.022 -4.955 -33.451 1.00 82.88 119 PHE A CA 1
ATOM 915 C C . PHE A 1 119 ? 17.736 -4.779 -32.103 1.00 82.88 119 PHE A C 1
ATOM 917 O O . PHE A 1 119 ? 17.187 -5.126 -31.057 1.00 82.88 119 PHE A O 1
ATOM 924 N N . LEU A 1 120 ? 18.924 -4.165 -32.112 1.00 80.62 120 LEU A N 1
ATOM 925 C CA . LEU A 1 120 ? 19.682 -3.845 -30.896 1.00 80.62 120 LEU A CA 1
ATOM 926 C C . LEU A 1 120 ? 18.942 -2.836 -30.009 1.00 80.62 120 LEU A C 1
ATOM 928 O O . LEU A 1 120 ? 18.881 -3.011 -28.789 1.00 80.62 120 LEU A O 1
ATOM 932 N N . THR A 1 121 ? 18.318 -1.815 -30.604 1.00 82.00 121 THR A N 1
ATOM 933 C CA . THR A 1 121 ? 17.475 -0.870 -29.857 1.00 82.00 121 THR A CA 1
ATOM 934 C C . THR A 1 121 ? 16.234 -1.551 -29.291 1.00 82.00 121 THR A C 1
ATOM 936 O O . THR A 1 121 ? 15.901 -1.312 -28.132 1.00 82.00 121 THR A O 1
ATOM 939 N N . GLY A 1 122 ? 15.601 -2.458 -30.042 1.00 82.19 122 GLY A N 1
ATOM 940 C CA . GLY A 1 122 ? 14.491 -3.276 -29.551 1.00 82.19 122 GLY A CA 1
ATOM 941 C C . GLY A 1 122 ? 14.859 -4.077 -28.299 1.00 82.19 122 GLY A C 1
ATOM 942 O O . GLY A 1 122 ? 14.187 -3.958 -27.275 1.00 82.19 122 GLY A O 1
ATOM 943 N N . ILE A 1 123 ? 15.967 -4.827 -28.341 1.00 83.69 123 ILE A N 1
ATOM 944 C CA . ILE A 1 123 ? 16.473 -5.589 -27.183 1.00 83.69 123 ILE A CA 1
ATOM 945 C C . ILE A 1 123 ? 16.745 -4.665 -25.996 1.00 83.69 123 ILE A C 1
ATOM 947 O O . ILE A 1 123 ? 16.359 -4.971 -24.869 1.00 83.69 123 ILE A O 1
ATOM 951 N N . SER A 1 124 ? 17.372 -3.519 -26.250 1.00 78.25 124 SER A N 1
ATOM 952 C CA . SER A 1 124 ? 17.712 -2.541 -25.216 1.00 78.25 124 SER A CA 1
ATOM 953 C C . SER A 1 124 ? 16.470 -1.995 -24.514 1.00 78.25 124 SER A C 1
ATOM 955 O O . SER A 1 124 ? 16.424 -1.950 -23.286 1.00 78.25 124 SER A O 1
ATOM 957 N N . VAL A 1 125 ? 15.433 -1.639 -25.277 1.00 84.19 125 VAL A N 1
ATOM 958 C CA . VAL A 1 125 ? 14.155 -1.159 -24.735 1.00 84.19 125 VAL A CA 1
ATOM 959 C C . VAL A 1 125 ? 13.467 -2.248 -23.919 1.00 84.19 125 VAL A C 1
ATOM 961 O O . VAL A 1 125 ? 13.039 -1.977 -22.799 1.00 84.19 125 VAL A O 1
ATOM 964 N N . PHE A 1 126 ? 13.399 -3.481 -24.427 1.00 84.94 126 PHE A N 1
ATOM 965 C CA . PHE A 1 126 ? 12.809 -4.601 -23.688 1.00 84.94 126 PHE A CA 1
ATOM 966 C C . PHE A 1 126 ? 13.559 -4.899 -22.390 1.00 84.94 126 PHE A C 1
ATOM 968 O O . PHE A 1 126 ? 12.930 -5.123 -21.354 1.00 84.94 126 PHE A O 1
ATOM 975 N N . TYR A 1 127 ? 14.890 -4.867 -22.423 1.00 81.00 127 TYR A N 1
ATOM 976 C CA . TYR A 1 127 ? 15.725 -5.067 -21.245 1.00 81.00 127 TYR A CA 1
ATOM 977 C C . TYR A 1 127 ? 15.471 -3.981 -20.194 1.00 81.00 127 TYR A C 1
ATOM 979 O O . TYR A 1 127 ? 15.139 -4.298 -19.052 1.00 81.00 127 TYR A O 1
ATOM 987 N N . VAL A 1 128 ? 15.538 -2.704 -20.584 1.00 82.38 128 VAL A N 1
ATOM 988 C CA . VAL A 1 128 ? 15.290 -1.571 -19.677 1.00 82.38 128 VAL A CA 1
ATOM 989 C C . VAL A 1 128 ? 13.867 -1.609 -19.122 1.00 82.38 128 VAL A C 1
ATOM 991 O O . VAL A 1 128 ? 13.681 -1.423 -17.920 1.00 82.38 128 VAL A O 1
ATOM 994 N N . ALA A 1 129 ? 12.871 -1.905 -19.959 1.00 84.12 129 ALA A N 1
ATOM 995 C CA . ALA A 1 129 ? 11.486 -2.042 -19.528 1.00 84.12 129 ALA A CA 1
ATOM 996 C C . ALA A 1 129 ? 11.335 -3.167 -18.500 1.00 84.12 129 ALA A C 1
ATOM 998 O O . ALA A 1 129 ? 10.752 -2.945 -17.446 1.00 84.12 129 ALA A O 1
ATOM 999 N N . THR A 1 130 ? 11.912 -4.344 -18.755 1.00 82.81 130 THR A N 1
ATOM 1000 C CA . THR A 1 130 ? 11.828 -5.502 -17.851 1.00 82.81 130 THR A CA 1
ATOM 1001 C C . THR A 1 130 ? 12.503 -5.218 -16.514 1.00 82.81 130 THR A C 1
ATOM 1003 O O . THR A 1 130 ? 11.922 -5.483 -15.461 1.00 82.81 130 THR A O 1
ATOM 1006 N N . VAL A 1 131 ? 13.703 -4.631 -16.535 1.00 80.56 131 VAL A N 1
ATOM 1007 C CA . VAL A 1 131 ? 14.427 -4.234 -15.319 1.00 80.56 131 VAL A CA 1
ATOM 1008 C C . VAL A 1 131 ? 13.631 -3.186 -14.544 1.00 80.56 131 VAL A C 1
ATOM 1010 O O . VAL A 1 131 ? 13.427 -3.348 -13.343 1.00 80.56 131 VAL A O 1
ATOM 1013 N N . GLY A 1 132 ? 13.124 -2.154 -15.222 1.00 82.56 132 GLY A N 1
ATOM 1014 C CA . GLY A 1 132 ? 12.307 -1.106 -14.613 1.00 82.56 132 GLY A CA 1
ATOM 1015 C C . GLY A 1 132 ? 11.020 -1.644 -13.989 1.00 82.56 132 GLY A C 1
ATOM 1016 O O . GLY A 1 132 ? 10.686 -1.274 -12.867 1.00 82.56 132 GLY A O 1
ATOM 1017 N N . LEU A 1 133 ? 10.332 -2.567 -14.665 1.00 85.50 133 LEU A N 1
ATOM 1018 C CA . LEU A 1 133 ? 9.114 -3.211 -14.164 1.00 85.50 133 LEU A CA 1
ATOM 1019 C C . LEU A 1 133 ? 9.416 -4.100 -12.954 1.00 85.50 133 LEU A C 1
ATOM 1021 O O . LEU A 1 133 ? 8.684 -4.064 -11.971 1.00 85.50 133 LEU A O 1
ATOM 1025 N N . SER A 1 134 ? 10.528 -4.836 -12.989 1.00 80.81 134 SER A N 1
ATOM 1026 C CA . SER A 1 134 ? 10.978 -5.682 -11.877 1.00 80.81 134 SER A CA 1
ATOM 1027 C C . SER A 1 134 ? 11.320 -4.848 -10.641 1.00 80.81 134 SER A C 1
ATOM 1029 O O . SER A 1 134 ? 10.860 -5.148 -9.542 1.00 80.81 134 SER A O 1
ATOM 1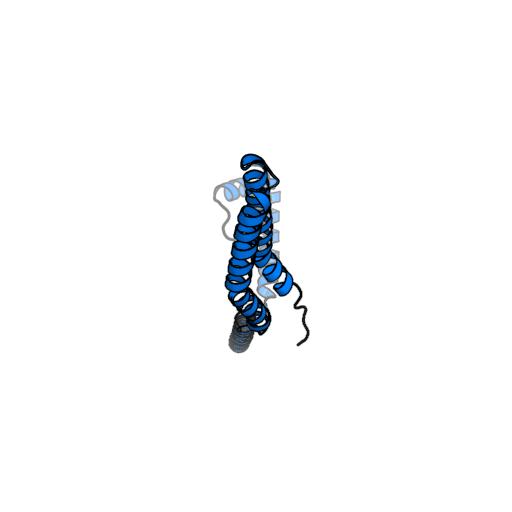031 N N . LEU A 1 135 ? 12.075 -3.759 -10.820 1.00 80.25 135 LEU A N 1
ATOM 1032 C CA . LEU A 1 135 ? 12.407 -2.812 -9.752 1.00 80.25 135 LEU A CA 1
ATOM 1033 C C . LEU A 1 135 ? 11.168 -2.091 -9.222 1.00 80.25 135 LEU A C 1
ATOM 1035 O O . LEU A 1 135 ? 11.011 -1.955 -8.011 1.00 80.25 135 LEU A O 1
ATOM 1039 N N . GLY A 1 136 ? 10.273 -1.665 -10.112 1.00 80.19 136 GLY A N 1
ATOM 1040 C CA . GLY A 1 136 ? 9.011 -1.029 -9.750 1.00 80.19 136 GLY A CA 1
ATOM 1041 C C . GLY A 1 136 ? 8.109 -1.965 -8.949 1.00 80.19 136 GLY A C 1
ATOM 1042 O O . GLY A 1 136 ? 7.596 -1.568 -7.907 1.00 80.19 136 GLY A O 1
ATOM 1043 N N . ALA A 1 137 ? 7.971 -3.223 -9.377 1.00 81.50 137 ALA A N 1
ATOM 1044 C CA . ALA A 1 137 ? 7.220 -4.247 -8.656 1.00 81.50 137 ALA A CA 1
ATOM 1045 C C . ALA A 1 137 ? 7.842 -4.543 -7.284 1.00 81.50 137 ALA A C 1
ATOM 1047 O O . ALA A 1 137 ? 7.128 -4.608 -6.283 1.00 81.50 137 ALA A O 1
ATOM 1048 N N . LEU A 1 138 ? 9.173 -4.647 -7.214 1.00 79.25 138 LEU A N 1
ATOM 1049 C CA . LEU A 1 138 ? 9.893 -4.833 -5.957 1.00 79.25 138 LEU A CA 1
ATOM 1050 C C . LEU A 1 138 ? 9.641 -3.659 -5.000 1.00 79.25 138 LEU A C 1
ATOM 1052 O O . LEU A 1 138 ? 9.277 -3.871 -3.845 1.00 79.25 138 LEU A O 1
ATOM 1056 N N . TYR A 1 139 ? 9.751 -2.423 -5.486 1.00 78.62 139 TYR A N 1
ATOM 1057 C CA . TYR A 1 139 ? 9.524 -1.227 -4.677 1.00 78.62 139 TYR A CA 1
ATOM 1058 C C . TYR A 1 139 ? 8.058 -1.092 -4.241 1.00 78.62 139 TYR A C 1
ATOM 1060 O O . TYR A 1 139 ? 7.780 -0.777 -3.086 1.00 78.62 139 TYR A O 1
ATOM 1068 N N . ALA A 1 140 ? 7.109 -1.411 -5.125 1.00 79.00 140 ALA A N 1
ATOM 1069 C CA . ALA A 1 140 ? 5.683 -1.440 -4.811 1.00 79.00 140 ALA A CA 1
ATOM 1070 C C . ALA A 1 140 ? 5.322 -2.537 -3.795 1.00 79.00 140 ALA A C 1
ATOM 1072 O O . ALA A 1 140 ? 4.350 -2.385 -3.057 1.00 79.00 140 ALA A O 1
ATOM 1073 N N . SER A 1 141 ? 6.106 -3.617 -3.715 1.00 81.50 141 SER A N 1
ATOM 1074 C CA . SER A 1 141 ? 5.900 -4.69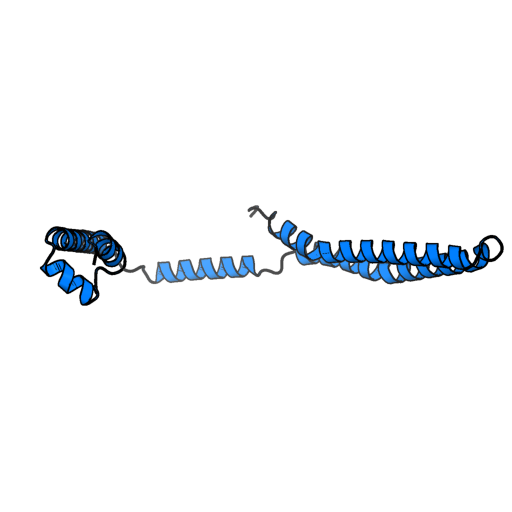5 -2.740 1.00 81.50 141 SER A CA 1
ATOM 1075 C C . SER A 1 141 ? 6.370 -4.346 -1.321 1.00 81.50 141 SER A C 1
ATOM 1077 O O . SER A 1 141 ? 5.877 -4.938 -0.362 1.00 81.50 141 SER A O 1
ATOM 1079 N N . LEU A 1 142 ? 7.253 -3.350 -1.151 1.00 77.19 142 LEU A N 1
ATOM 1080 C CA . LEU A 1 142 ? 7.760 -2.919 0.160 1.00 77.19 142 LEU A CA 1
ATOM 1081 C C . LEU A 1 142 ? 6.656 -2.570 1.178 1.00 77.19 142 LEU A C 1
ATOM 1083 O O . LEU A 1 142 ? 6.700 -3.118 2.281 1.00 77.19 142 LEU A O 1
ATOM 1087 N N . PRO A 1 143 ? 5.649 -1.720 0.878 1.00 74.31 143 PRO A N 1
ATOM 1088 C CA . PRO A 1 143 ? 4.583 -1.426 1.838 1.00 74.31 143 PRO A CA 1
ATOM 1089 C C . PRO A 1 143 ? 3.774 -2.673 2.225 1.00 74.31 143 PRO A C 1
ATOM 1091 O O . PRO A 1 143 ? 3.380 -2.801 3.383 1.00 74.31 143 PRO A O 1
ATOM 1094 N N . PHE A 1 144 ? 3.572 -3.617 1.298 1.00 77.06 144 PHE A N 1
ATOM 1095 C CA . PHE A 1 144 ? 2.886 -4.880 1.584 1.00 77.06 144 PHE A CA 1
ATOM 1096 C C . PHE A 1 144 ? 3.728 -5.799 2.468 1.00 77.06 144 PHE A C 1
ATOM 1098 O O . PHE A 1 144 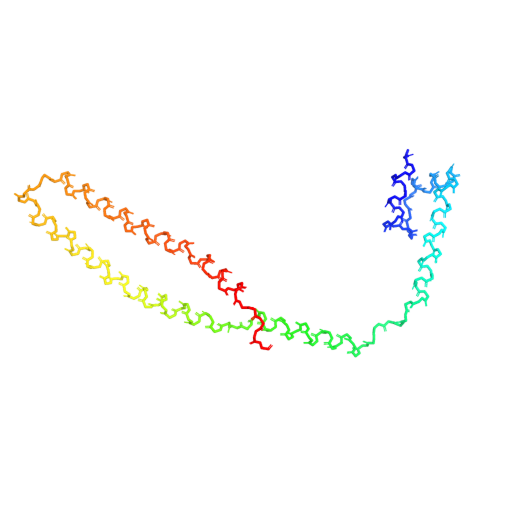? 3.201 -6.365 3.422 1.00 77.06 144 PHE A O 1
ATOM 1105 N N . ALA A 1 145 ? 5.032 -5.899 2.206 1.00 75.38 145 ALA A N 1
ATOM 1106 C CA . ALA A 1 145 ? 5.958 -6.665 3.032 1.00 75.38 145 ALA A CA 1
ATOM 1107 C C . ALA A 1 145 ? 6.025 -6.112 4.466 1.00 75.38 145 ALA A C 1
ATOM 1109 O O . ALA A 1 145 ? 5.966 -6.878 5.425 1.00 75.38 145 ALA A O 1
ATOM 1110 N N . VAL A 1 146 ? 6.054 -4.784 4.624 1.00 71.75 146 VAL A N 1
ATOM 1111 C CA . VAL A 1 146 ? 6.011 -4.119 5.938 1.00 71.75 146 VAL A CA 1
ATOM 1112 C C . VAL A 1 146 ? 4.676 -4.372 6.643 1.00 71.75 146 VAL A C 1
ATOM 1114 O O . VAL A 1 146 ? 4.654 -4.732 7.819 1.00 71.75 146 VAL A O 1
ATOM 1117 N N . ALA A 1 147 ? 3.554 -4.229 5.934 1.00 74.25 147 ALA A N 1
ATOM 1118 C CA . ALA A 1 147 ? 2.231 -4.494 6.495 1.00 74.25 147 ALA A CA 1
ATOM 1119 C C . ALA A 1 147 ? 2.055 -5.965 6.911 1.00 74.25 147 ALA A C 1
ATOM 1121 O O . ALA A 1 147 ? 1.405 -6.241 7.918 1.00 74.25 147 ALA A O 1
ATOM 1122 N N . TYR A 1 148 ? 2.639 -6.900 6.161 1.00 75.75 148 TYR A N 1
ATOM 1123 C CA . TYR A 1 148 ? 2.622 -8.329 6.462 1.00 75.75 148 TYR A CA 1
ATOM 1124 C C . TYR A 1 148 ? 3.504 -8.672 7.670 1.00 75.75 148 TYR A C 1
ATOM 1126 O O . TYR A 1 148 ? 3.033 -9.334 8.591 1.00 75.75 148 TYR A O 1
ATOM 1134 N N . ALA A 1 149 ? 4.731 -8.146 7.732 1.00 70.06 149 ALA A N 1
ATOM 1135 C CA . ALA A 1 149 ? 5.635 -8.340 8.868 1.00 70.06 149 ALA A CA 1
ATOM 1136 C C . ALA A 1 149 ? 5.030 -7.838 10.191 1.00 70.06 149 ALA A C 1
ATOM 1138 O O . ALA A 1 149 ? 5.147 -8.501 11.218 1.00 70.06 149 ALA A O 1
ATOM 1139 N N . ASN A 1 150 ? 4.299 -6.719 10.156 1.00 66.44 150 ASN A N 1
ATOM 1140 C CA . ASN A 1 150 ? 3.609 -6.180 11.331 1.00 66.44 150 ASN A CA 1
ATOM 1141 C C . ASN A 1 150 ? 2.425 -7.045 11.804 1.00 66.44 150 ASN A C 1
ATOM 1143 O O . ASN A 1 150 ? 2.023 -6.939 12.959 1.00 66.44 150 ASN A O 1
ATOM 1147 N N . ARG A 1 151 ? 1.847 -7.889 10.938 1.00 69.06 151 ARG A N 1
ATOM 1148 C CA . ARG A 1 151 ? 0.745 -8.799 11.304 1.00 69.06 151 ARG A CA 1
ATOM 1149 C C . ARG A 1 151 ? 1.226 -10.108 11.930 1.00 69.06 151 ARG A C 1
ATOM 1151 O O . ARG A 1 151 ? 0.448 -10.744 12.630 1.00 69.06 151 ARG A O 1
ATOM 1158 N N . ILE A 1 152 ? 2.476 -10.508 11.687 1.00 63.44 152 ILE A N 1
ATOM 1159 C CA . ILE A 1 152 ? 3.067 -11.766 12.180 1.00 63.44 152 ILE A CA 1
ATOM 1160 C C . ILE A 1 152 ? 3.908 -11.544 13.447 1.00 63.44 152 ILE A C 1
ATOM 1162 O O . ILE A 1 152 ? 4.753 -12.361 13.786 1.00 63.44 152 ILE A O 1
ATOM 1166 N N . GLN A 1 153 ? 3.666 -10.477 14.207 1.00 55.06 153 GLN A N 1
ATOM 1167 C CA . GLN A 1 153 ? 4.076 -10.437 15.613 1.00 55.06 153 GLN A CA 1
ATOM 1168 C C . GLN A 1 153 ? 2.898 -10.850 16.510 1.00 55.06 153 GLN A C 1
ATOM 1170 O O . GLN A 1 153 ? 2.264 -9.979 17.105 1.00 55.06 153 GLN A O 1
ATOM 1175 N N . PRO A 1 154 ? 2.551 -12.151 16.616 1.00 52.09 154 PRO A N 1
ATOM 1176 C CA . PRO A 1 154 ? 1.745 -12.630 17.720 1.00 52.09 154 PRO A CA 1
ATOM 1177 C C . PRO A 1 154 ? 2.641 -12.729 18.960 1.00 52.09 154 PRO A C 1
ATOM 1179 O O . PRO A 1 154 ? 3.658 -13.414 18.951 1.00 52.09 154 PRO A O 1
ATOM 1182 N N . GLU A 1 155 ? 2.267 -11.987 19.997 1.00 51.50 155 GLU A N 1
ATOM 1183 C CA . GLU A 1 155 ? 2.381 -12.341 21.419 1.00 51.50 155 GLU A CA 1
ATOM 1184 C C . GLU A 1 155 ? 3.442 -13.401 21.794 1.00 51.50 155 GLU A C 1
ATOM 1186 O O . GLU A 1 155 ? 3.126 -14.490 22.262 1.00 51.50 155 GLU A O 1
ATOM 1191 N N . THR A 1 156 ? 4.725 -13.076 21.646 1.00 51.19 156 THR A N 1
ATOM 1192 C CA . THR A 1 156 ? 5.798 -13.731 22.410 1.00 51.19 156 THR A CA 1
ATOM 1193 C C . THR A 1 156 ? 6.511 -12.685 23.257 1.00 51.19 156 THR A C 1
ATOM 1195 O O . THR A 1 156 ? 7.655 -12.322 22.981 1.00 51.19 156 THR A O 1
ATOM 1198 N N . SER A 1 157 ? 5.809 -12.150 24.258 1.00 42.72 157 SER A N 1
ATOM 1199 C CA . SER A 1 157 ? 6.415 -11.540 25.451 1.00 42.72 157 SER A CA 1
ATOM 1200 C C . SER A 1 157 ? 5.415 -11.459 26.595 1.00 42.72 157 SER A C 1
ATOM 1202 O O . SER A 1 157 ? 4.422 -10.712 26.421 1.00 42.72 157 SER A O 1
#

Secondary structure (DSSP, 8-state):
--HHHHHHHHHH-SSS--HHHHHHHHH-HHHHHHHHHHHHHHHHHHHH---PPPHHHHHHHHHHHHHHHHHHTS--THHHHHHHHHHHHHHHHHHHHHHHHHHHHHHHHHHTTTS-HHHHHHHHHHHHHHHHHHHHHHHHHHHHHHHHHHHS-----

pLDDT: mean 76.72, std 9.6, range [42.72, 89.75]

Solvent-accessible surface area (backbone atoms only — not comparable to full-atom values): 9136 Å² total; per-residue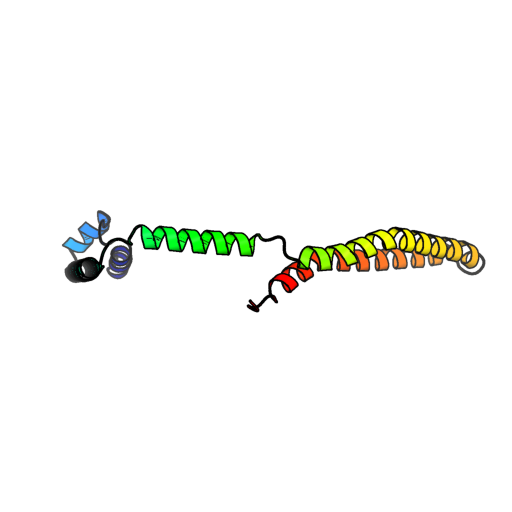 (Å²): 138,57,71,72,62,50,49,60,46,40,75,76,38,68,90,70,62,54,73,73,50,54,60,48,36,77,74,32,67,68,60,39,50,51,53,50,51,52,51,50,53,52,51,52,51,57,70,64,58,78,68,79,83,50,72,69,57,54,53,49,52,50,51,50,51,53,50,51,50,47,62,76,63,45,86,55,71,63,57,54,71,51,46,50,59,50,51,51,51,60,63,45,44,62,54,52,50,52,52,51,50,51,49,52,54,47,48,51,70,64,34,62,84,76,45,62,66,72,57,57,51,50,53,51,50,54,48,53,50,52,52,50,51,51,51,49,51,54,60,65,42,46,66,54,52,52,58,49,56,69,66,72,66,72,90,86,125

Radius of gyration: 35.2 Å; Cα contacts (8 Å, |Δi|>4): 29; chains: 1; bounding box: 83×29×80 Å

Sequence (157 aa):
MSCRGTQRRLEVDHERPASADLEHLSRCPECAAHRGLLRELYAEARASVSEPPTPALLSQVEGQARTALRRAHAPSPLRREILLPLGIALFALPIALAQGWLWLSGLFLLGEAWLPAPFLTGISVFYVATVGLSLGALYASLPFAVAYANRIQPETS

Foldseek 3Di:
DDLVVLLVQCVVPLPDDDPVSVVVCVVDVVSVVSSVVVVVVVVVVVVVPPDDPDVVNVVVVVVVVVVVVCVVPPPDCVCVVVVVVVVVVVVCVVVVVVVLVVVLVVCCVVVVVPHDPVVSVVVVVVVVVVVVVVVVVVVVCVVVVVVVVVVPPPDPD